Protein AF-A0A959C713-F1 (afdb_monomer_lite)

Radius of gyration: 18.0 Å; chains: 1; bounding box: 37×45×34 Å

Sequence (113 aa):
MKRKNFLKTLALLPFAAYNMKIQDFPKIVESLP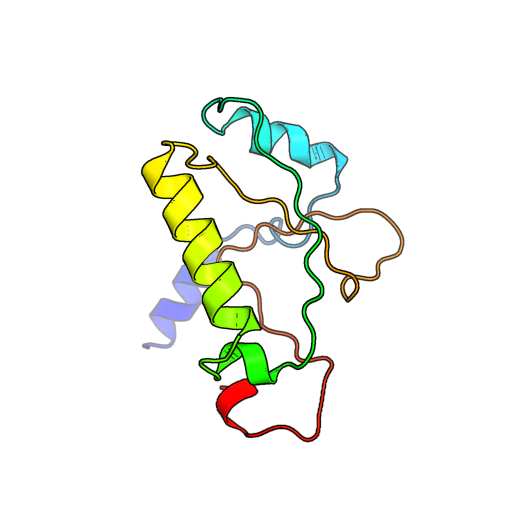GTEKMPALFVGHGSPMNALEDNAFTKSLKALGKQFKEEGKKPAAILVVSAHWLTRGSYVNIQPKPETIHDFGGFPQQLFD

Secondary structure (DSSP, 8-state):
--HHHHHHHHTTS-TT-S-EEGGGHHHHHTTSPP-S-PPP-------GGGGT--SHHHHHHHHHHHHHHHTT---S------TT---SS-EE---SSPPPPP---SS-GGGT-

pLDDT: mean 83.42, std 16.7, range [39.94, 97.44]

Structure (mmCIF, N/CA/C/O backbone):
data_AF-A0A959C713-F1
#
_entry.id   AF-A0A959C713-F1
#
loop_
_atom_site.group_PDB
_atom_site.id
_atom_site.type_symbol
_atom_site.label_atom_id
_atom_site.label_alt_id
_atom_site.label_comp_id
_atom_site.label_asym_id
_atom_site.label_entity_id
_atom_site.label_seq_id
_atom_site.pdbx_PDB_ins_code
_atom_site.Cartn_x
_atom_site.Cartn_y
_atom_site.Cartn_z
_atom_site.occupancy
_atom_site.B_iso_or_equiv
_atom_site.auth_seq_id
_atom_site.auth_comp_id
_atom_site.auth_asym_id
_atom_site.auth_atom_id
_atom_site.pdbx_PDB_model_num
ATOM 1 N N . MET A 1 1 ? 16.678 -22.072 9.343 1.00 47.88 1 MET A N 1
ATOM 2 C CA . MET A 1 1 ? 15.529 -22.628 10.107 1.00 47.88 1 MET A CA 1
ATOM 3 C C . MET A 1 1 ? 15.532 -24.157 10.012 1.00 47.88 1 MET A C 1
ATOM 5 O O . MET A 1 1 ? 15.751 -24.670 8.924 1.00 47.88 1 MET A O 1
ATOM 9 N N . LYS A 1 2 ? 15.323 -24.908 11.108 1.00 53.31 2 LYS A N 1
ATOM 10 C CA . LYS A 1 2 ? 15.305 -26.390 11.073 1.00 53.31 2 LYS A CA 1
ATOM 11 C C . LYS A 1 2 ? 14.017 -26.896 10.393 1.00 53.31 2 LYS A C 1
ATOM 13 O O . LYS A 1 2 ? 12.930 -26.541 10.838 1.00 53.31 2 LYS A O 1
ATOM 18 N N . ARG A 1 3 ? 14.123 -27.764 9.372 1.00 54.97 3 ARG A N 1
ATOM 19 C CA . ARG A 1 3 ? 13.008 -28.338 8.568 1.00 54.97 3 ARG A CA 1
ATOM 20 C C . ARG A 1 3 ? 11.835 -28.881 9.403 1.00 54.97 3 ARG A C 1
ATOM 22 O O . ARG A 1 3 ? 10.680 -28.720 9.029 1.00 54.97 3 ARG A O 1
ATOM 29 N N . LYS A 1 4 ? 12.125 -29.470 10.569 1.00 47.06 4 LYS A N 1
ATOM 30 C CA . LYS A 1 4 ? 11.109 -29.994 11.502 1.00 47.06 4 LYS A CA 1
ATOM 31 C C . LYS A 1 4 ? 10.276 -28.899 12.182 1.00 47.06 4 LYS A C 1
ATOM 33 O O . LYS A 1 4 ? 9.137 -29.159 12.546 1.00 47.06 4 LYS A O 1
ATOM 38 N N . ASN A 1 5 ? 10.816 -27.689 12.322 1.00 46.38 5 ASN A N 1
ATOM 39 C CA . ASN A 1 5 ? 10.088 -26.555 12.890 1.00 46.38 5 ASN A CA 1
ATOM 40 C C . ASN A 1 5 ? 9.193 -25.894 11.831 1.00 46.38 5 ASN A C 1
ATOM 42 O O . ASN A 1 5 ? 8.082 -25.516 12.159 1.00 46.38 5 ASN A O 1
ATOM 46 N N . PHE A 1 6 ? 9.619 -25.855 10.562 1.00 52.22 6 PHE A N 1
ATOM 47 C CA . PHE A 1 6 ? 8.804 -25.359 9.441 1.00 52.22 6 PHE A CA 1
ATOM 48 C C . PHE A 1 6 ? 7.538 -26.205 9.216 1.00 52.22 6 PHE A C 1
ATOM 50 O O . PHE A 1 6 ? 6.442 -25.668 9.099 1.00 52.22 6 PHE A O 1
ATOM 57 N N . LEU A 1 7 ? 7.672 -27.536 9.255 1.00 49.56 7 LEU A N 1
ATOM 58 C CA . LEU A 1 7 ? 6.540 -28.457 9.081 1.00 49.56 7 LEU A CA 1
ATOM 59 C C . LEU A 1 7 ? 5.515 -28.393 10.227 1.00 49.56 7 LEU A C 1
ATOM 61 O O . LEU A 1 7 ? 4.335 -28.628 9.995 1.00 49.56 7 LEU A O 1
ATOM 65 N N . LYS A 1 8 ? 5.937 -28.047 11.452 1.00 39.94 8 LYS A N 1
ATOM 66 C CA . LYS A 1 8 ? 5.022 -27.870 12.594 1.00 39.94 8 LYS A CA 1
ATOM 67 C C . LYS A 1 8 ? 4.250 -26.552 12.531 1.00 39.94 8 LYS A C 1
ATOM 69 O O . LYS A 1 8 ? 3.086 -26.526 12.911 1.00 39.94 8 LYS A O 1
ATOM 74 N N . THR A 1 9 ? 4.858 -25.486 12.010 1.00 47.81 9 THR A N 1
ATOM 75 C CA . THR A 1 9 ? 4.163 -24.208 11.786 1.00 47.81 9 THR A CA 1
ATOM 76 C C . THR A 1 9 ? 3.115 -24.317 10.671 1.00 47.81 9 THR A C 1
ATOM 78 O O . THR A 1 9 ? 2.094 -23.642 10.728 1.00 47.81 9 THR A O 1
ATOM 81 N N . LEU A 1 10 ? 3.322 -25.216 9.701 1.00 47.59 10 LEU A N 1
ATOM 82 C CA . LEU A 1 10 ? 2.373 -25.488 8.615 1.00 47.59 10 LEU A CA 1
ATOM 83 C C . LEU A 1 10 ? 1.103 -26.235 9.073 1.00 47.59 10 LEU A C 1
ATOM 85 O O . LEU A 1 10 ? 0.070 -26.128 8.426 1.00 47.59 10 LEU A O 1
ATOM 89 N N . ALA A 1 11 ? 1.166 -26.979 10.182 1.00 44.59 11 ALA A N 1
ATOM 90 C CA . ALA A 1 11 ? 0.061 -27.815 10.664 1.00 44.59 11 ALA A CA 1
ATOM 91 C C . ALA A 1 11 ? -0.975 -27.064 11.529 1.00 44.59 11 ALA A C 1
ATOM 93 O O . ALA A 1 11 ? -2.026 -27.621 11.831 1.00 44.59 11 ALA A O 1
ATOM 94 N N . LEU A 1 12 ? -0.690 -25.819 11.934 1.00 41.16 12 LEU A N 1
ATOM 95 C CA . LEU A 1 12 ? -1.576 -24.987 12.768 1.00 41.16 12 LEU A CA 1
ATOM 96 C C . LEU A 1 12 ? -2.274 -23.856 11.998 1.00 41.16 12 LEU A C 1
ATOM 98 O O . LEU A 1 12 ? -3.043 -23.102 12.589 1.00 41.16 12 LEU A O 1
ATOM 102 N N . LEU A 1 13 ? -2.037 -23.738 10.692 1.00 43.16 13 LEU A N 1
ATOM 103 C CA . LEU A 1 13 ? -2.771 -22.811 9.839 1.00 43.16 13 LEU A CA 1
ATOM 104 C C . LEU A 1 13 ? -3.868 -23.592 9.112 1.00 43.16 13 LEU A C 1
ATOM 106 O O . LEU A 1 13 ? -3.548 -24.443 8.279 1.00 43.16 13 LEU A O 1
ATOM 110 N N . PRO A 1 14 ? -5.160 -23.347 9.390 1.00 47.12 14 PRO A N 1
ATOM 111 C CA . PRO A 1 14 ? -6.197 -23.894 8.542 1.00 47.12 14 PRO A CA 1
ATOM 112 C C . PRO A 1 14 ? -6.008 -23.283 7.150 1.00 47.12 14 PRO A C 1
ATOM 114 O O . PRO A 1 14 ? -5.980 -22.064 6.989 1.00 47.12 14 PRO A O 1
ATOM 117 N N . PHE A 1 15 ? -5.914 -24.140 6.136 1.00 46.56 15 PHE A N 1
ATOM 118 C CA . PHE A 1 15 ? -5.838 -23.806 4.705 1.00 46.56 15 PHE A CA 1
ATOM 119 C C . PHE A 1 15 ? -6.962 -22.864 4.197 1.00 46.56 15 PHE A C 1
ATOM 121 O O . PHE A 1 15 ? -6.959 -22.466 3.038 1.00 46.56 15 PHE A O 1
ATOM 128 N N . ALA A 1 16 ? -7.917 -22.477 5.049 1.00 44.56 16 ALA A N 1
ATOM 129 C CA . ALA A 1 16 ? -9.047 -21.599 4.754 1.00 44.56 16 ALA A CA 1
ATOM 130 C C . ALA A 1 16 ? -8.708 -20.093 4.693 1.00 44.56 16 ALA A C 1
ATOM 132 O O . ALA A 1 16 ? -9.566 -19.299 4.320 1.00 44.56 16 ALA A O 1
ATOM 133 N N . ALA A 1 17 ? -7.482 -19.674 5.017 1.00 48.78 17 ALA A N 1
ATOM 134 C CA . ALA A 1 17 ? -7.079 -18.261 5.003 1.00 48.78 17 ALA A CA 1
ATOM 135 C C . ALA A 1 17 ? -6.718 -1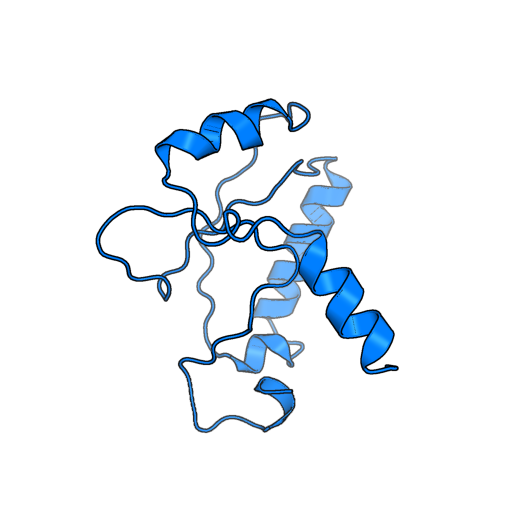7.707 3.604 1.00 48.78 17 ALA A C 1
ATOM 137 O O . ALA A 1 17 ? -6.042 -16.686 3.512 1.00 48.78 17 ALA A O 1
ATOM 138 N N . TYR A 1 18 ? -7.108 -18.381 2.514 1.00 59.50 18 TYR A N 1
ATOM 139 C CA . TYR A 1 18 ? -6.490 -18.139 1.205 1.00 59.50 18 TYR A CA 1
ATOM 140 C C . TYR A 1 18 ? -7.140 -17.074 0.322 1.00 59.50 18 TYR A C 1
ATOM 142 O O . TYR A 1 18 ? -6.465 -16.585 -0.567 1.00 59.50 18 TYR A O 1
ATOM 150 N N . ASN A 1 19 ? -8.401 -16.700 0.528 1.00 57.97 19 ASN A N 1
ATOM 151 C CA . ASN A 1 19 ? -9.075 -15.566 -0.121 1.00 57.97 19 ASN A CA 1
ATOM 152 C C . ASN A 1 19 ? -10.494 -15.532 0.445 1.00 57.97 19 ASN A C 1
ATOM 154 O O . ASN A 1 19 ? -11.278 -16.451 0.193 1.00 57.97 19 ASN A O 1
ATOM 158 N N . MET A 1 20 ? -10.836 -14.508 1.223 1.00 66.56 20 MET A N 1
ATOM 159 C CA . MET A 1 20 ? -12.194 -14.391 1.753 1.00 66.56 20 MET A CA 1
ATOM 160 C C . MET A 1 20 ? -13.077 -13.714 0.709 1.00 66.56 20 MET A C 1
ATOM 162 O O . MET A 1 20 ? -12.677 -12.735 0.067 1.00 66.56 20 MET A O 1
ATOM 166 N N . LYS A 1 21 ? -14.295 -14.236 0.525 1.00 72.12 21 LYS A N 1
ATOM 167 C CA . LYS A 1 21 ? -15.317 -13.502 -0.224 1.00 72.12 21 LYS A CA 1
ATOM 168 C C . LYS A 1 21 ? -15.608 -12.218 0.542 1.00 72.12 21 LYS A C 1
ATOM 170 O O . LYS A 1 21 ? -15.645 -12.221 1.769 1.00 72.12 21 LYS A O 1
ATOM 175 N N . ILE A 1 22 ? -15.885 -11.133 -0.175 1.00 80.19 22 ILE A N 1
ATOM 176 C CA . ILE A 1 22 ? -16.175 -9.833 0.449 1.00 80.19 22 ILE A CA 1
ATOM 177 C C . ILE A 1 22 ? -17.337 -9.872 1.462 1.00 80.19 22 ILE A C 1
ATOM 179 O O . ILE A 1 22 ? -17.407 -9.045 2.361 1.00 80.19 22 ILE A O 1
ATOM 183 N N . GLN A 1 23 ? -18.210 -10.876 1.367 1.00 79.62 23 GLN A N 1
ATOM 184 C CA . GLN A 1 23 ? -19.300 -11.137 2.310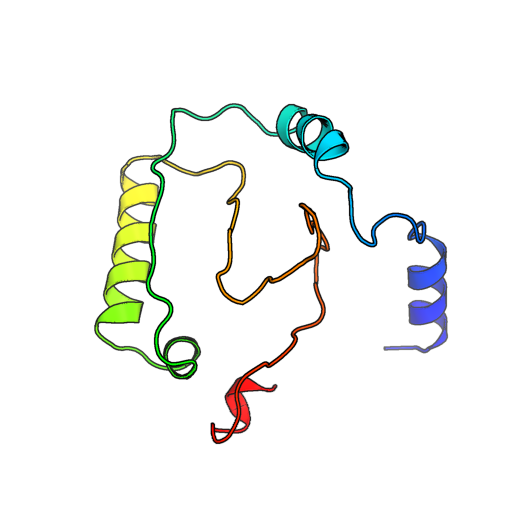 1.00 79.62 23 GLN A CA 1
ATOM 185 C C . GLN A 1 23 ? -18.822 -11.423 3.744 1.00 79.62 23 GLN A C 1
ATOM 187 O O . GLN A 1 23 ? -19.564 -11.161 4.684 1.00 79.62 23 GLN A O 1
ATOM 192 N N . ASP A 1 24 ? -17.600 -11.930 3.930 1.00 76.25 24 ASP A N 1
ATOM 193 C CA . ASP A 1 24 ? -17.035 -12.199 5.257 1.00 76.25 24 ASP A CA 1
ATOM 194 C C . ASP A 1 24 ? -16.235 -11.014 5.826 1.00 76.25 24 ASP A C 1
ATOM 196 O O . ASP A 1 24 ? -15.850 -11.032 6.995 1.00 76.25 24 ASP A O 1
ATOM 200 N N . PHE A 1 25 ? -16.008 -9.968 5.026 1.00 79.69 25 PHE A N 1
ATOM 201 C CA . PHE A 1 25 ? -15.274 -8.770 5.435 1.00 79.69 25 PHE A CA 1
ATOM 202 C C . PHE A 1 25 ? -15.874 -8.052 6.660 1.00 79.69 25 PHE A C 1
ATOM 204 O O . PHE A 1 25 ? -15.090 -7.658 7.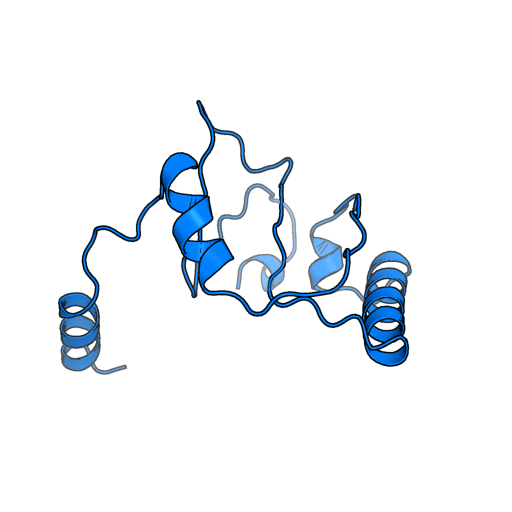527 1.00 79.69 25 PHE A O 1
ATOM 211 N N . PRO A 1 26 ? -17.214 -7.925 6.818 1.00 81.88 26 PRO A N 1
ATOM 212 C CA . PRO A 1 26 ? -17.800 -7.274 7.992 1.00 81.88 26 PRO A CA 1
ATOM 213 C C . PRO A 1 26 ? -17.351 -7.891 9.321 1.00 81.88 26 PRO A C 1
ATOM 215 O O . PRO A 1 26 ? -17.007 -7.153 10.235 1.00 81.88 26 PRO A O 1
ATOM 218 N N . LYS A 1 27 ? -17.220 -9.224 9.399 1.00 80.25 27 LYS A N 1
ATOM 219 C CA . LYS A 1 27 ? -16.781 -9.929 10.619 1.00 80.25 27 LYS A CA 1
ATOM 220 C C . LYS A 1 27 ? -15.378 -9.510 11.068 1.00 80.25 27 LYS A C 1
ATOM 222 O O . LYS A 1 27 ? -15.075 -9.513 12.255 1.00 80.25 27 LYS A O 1
ATOM 227 N N . ILE A 1 28 ? -14.510 -9.174 10.111 1.00 79.88 28 ILE A N 1
ATOM 228 C CA . ILE A 1 28 ? -13.153 -8.694 10.392 1.00 79.88 28 ILE A CA 1
ATOM 229 C C . ILE A 1 28 ? -13.229 -7.263 10.922 1.00 79.88 28 ILE A C 1
ATOM 231 O O . ILE A 1 28 ? -12.623 -6.954 11.946 1.00 79.88 28 ILE A O 1
ATOM 235 N N . VAL A 1 29 ? -13.995 -6.401 10.249 1.00 83.88 29 VAL A N 1
ATOM 236 C CA . VAL A 1 29 ? -14.113 -4.980 10.603 1.00 83.88 29 VAL A CA 1
ATOM 237 C C . VAL A 1 29 ? -14.789 -4.787 11.961 1.00 83.88 29 VAL A C 1
ATOM 239 O O . VAL A 1 29 ? -14.351 -3.938 12.728 1.00 83.88 29 VAL A O 1
ATOM 242 N N . GLU A 1 30 ? -15.784 -5.608 12.300 1.00 86.44 30 GLU A N 1
ATOM 243 C CA . GLU A 1 30 ? -16.474 -5.585 13.600 1.00 86.44 30 GLU A CA 1
ATOM 244 C C . GLU A 1 30 ? -15.542 -5.854 14.792 1.00 86.44 30 GLU A C 1
ATOM 246 O O . GLU A 1 30 ? -15.821 -5.409 15.903 1.00 86.44 30 GLU A O 1
ATOM 251 N N . SER A 1 31 ? -14.423 -6.555 14.576 1.00 85.12 31 SER A N 1
ATOM 252 C CA . SER A 1 31 ? -13.426 -6.822 15.624 1.00 85.12 31 SER A CA 1
ATOM 253 C C . SER A 1 31 ? -12.445 -5.666 15.860 1.00 85.12 31 SER A C 1
ATOM 255 O O . SER A 1 31 ? -11.708 -5.672 16.849 1.00 85.12 31 SER A O 1
ATOM 257 N N . LEU A 1 32 ? -12.406 -4.679 14.959 1.00 88.75 32 LEU A N 1
ATOM 258 C CA . LEU A 1 32 ? -11.500 -3.539 15.059 1.00 88.75 32 LEU A CA 1
ATOM 259 C C . LEU A 1 32 ? -12.069 -2.477 16.011 1.00 88.75 32 LEU A C 1
ATOM 261 O O . LEU A 1 32 ? -13.282 -2.269 16.054 1.00 88.75 32 LEU A O 1
ATOM 265 N N . PRO A 1 33 ? -11.214 -1.753 16.756 1.00 89.06 33 PRO A N 1
ATOM 266 C CA . PRO A 1 33 ? -11.678 -0.614 17.533 1.00 89.06 33 PRO A CA 1
ATOM 267 C C . PRO A 1 33 ? -12.272 0.448 16.602 1.00 89.06 33 PRO A C 1
ATOM 269 O O . PRO A 1 33 ? -11.727 0.732 15.533 1.00 89.06 33 PRO A O 1
ATOM 272 N N . GLY A 1 34 ? -13.376 1.059 17.030 1.00 86.44 34 GLY A N 1
ATOM 273 C CA . GLY A 1 34 ? -13.961 2.190 16.321 1.00 86.44 34 GLY A CA 1
ATOM 274 C C . GLY A 1 34 ? -12.975 3.355 16.237 1.00 86.44 34 GLY A C 1
ATOM 275 O O . GLY A 1 34 ? -12.276 3.666 17.202 1.00 86.44 34 GLY A O 1
ATOM 276 N N . THR A 1 3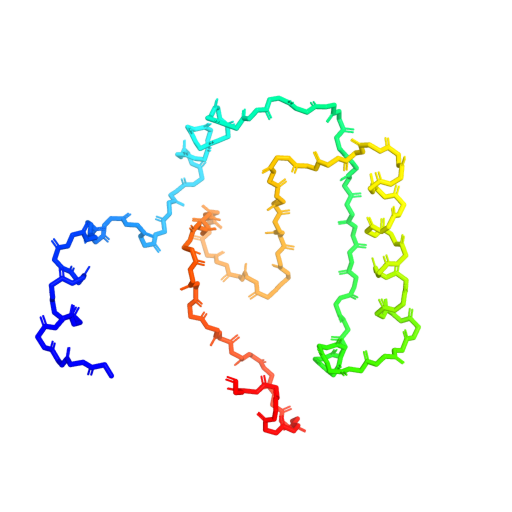5 ? -12.933 4.013 15.084 1.00 87.81 35 THR A N 1
ATOM 277 C CA . THR A 1 35 ? -12.190 5.259 14.884 1.00 87.81 35 THR A CA 1
ATOM 278 C C . THR A 1 35 ? -13.154 6.374 14.508 1.00 87.81 35 THR A C 1
ATOM 280 O O . THR A 1 35 ? -14.270 6.120 14.051 1.00 87.81 35 THR A O 1
ATOM 283 N N . GLU A 1 36 ? -12.713 7.624 14.621 1.00 90.44 36 GLU A N 1
ATOM 284 C CA . GLU A 1 36 ? -13.369 8.709 13.893 1.00 90.44 36 GLU A CA 1
ATOM 285 C C . GLU A 1 36 ? -13.341 8.448 12.374 1.00 90.44 36 GLU A C 1
ATOM 287 O O . GLU A 1 36 ? -12.637 7.556 11.880 1.00 90.44 36 GLU A O 1
ATOM 292 N N . LYS A 1 37 ? -14.120 9.222 11.613 1.00 91.44 37 LYS A N 1
ATOM 293 C CA . LYS A 1 37 ? -14.168 9.093 10.155 1.00 91.44 37 LYS A CA 1
ATOM 294 C C . LYS A 1 37 ? -12.793 9.403 9.554 1.00 91.44 37 LYS A C 1
ATOM 296 O O . LYS A 1 37 ? -12.366 10.554 9.528 1.00 91.44 37 LYS A O 1
ATOM 301 N N . MET A 1 38 ? -12.135 8.373 9.030 1.00 93.19 38 MET A N 1
ATOM 302 C CA . MET A 1 38 ? -10.821 8.495 8.397 1.00 93.19 38 MET A CA 1
ATOM 303 C C . MET A 1 38 ? -10.927 9.037 6.961 1.00 93.19 38 MET A C 1
ATOM 305 O O . MET A 1 38 ? -11.937 8.803 6.287 1.00 93.19 38 MET A O 1
ATOM 309 N N . PRO A 1 39 ? -9.905 9.764 6.471 1.00 93.50 39 PRO A N 1
ATOM 310 C CA . PRO A 1 39 ? -9.876 10.239 5.092 1.00 93.50 39 PRO A CA 1
ATOM 311 C C . PRO A 1 39 ? -9.701 9.079 4.102 1.00 93.50 39 PRO A C 1
ATOM 313 O O . PRO A 1 39 ? -9.028 8.091 4.390 1.00 93.50 39 PRO A O 1
ATOM 316 N N . ALA A 1 40 ? -10.261 9.238 2.902 1.00 95.69 40 ALA A N 1
ATOM 317 C CA . ALA A 1 40 ? -9.944 8.396 1.754 1.00 95.69 40 ALA A CA 1
ATOM 318 C C . ALA A 1 40 ? -8.832 9.061 0.935 1.00 95.69 40 ALA A C 1
ATOM 320 O O . ALA A 1 40 ? -8.890 10.263 0.671 1.00 95.69 40 ALA A O 1
ATOM 321 N N . LEU A 1 41 ? -7.826 8.283 0.537 1.00 95.44 41 LEU A N 1
ATOM 322 C CA . LEU A 1 41 ? -6.674 8.768 -0.218 1.00 95.44 41 LEU A CA 1
ATOM 323 C C . LEU A 1 41 ? -6.642 8.111 -1.596 1.00 95.44 41 LEU A C 1
ATOM 325 O O . LEU A 1 41 ? -6.783 6.895 -1.708 1.00 95.44 41 LEU A O 1
ATOM 329 N N . PHE A 1 42 ? -6.398 8.912 -2.629 1.00 95.75 42 PHE A N 1
ATOM 330 C CA . PHE A 1 42 ? -6.009 8.421 -3.946 1.00 95.75 42 PHE A CA 1
ATOM 331 C C . PHE A 1 42 ? -4.512 8.669 -4.133 1.00 95.75 42 PHE A C 1
ATOM 333 O O . PHE A 1 42 ? -4.057 9.809 -4.038 1.00 95.75 42 PHE A O 1
ATOM 340 N N . VAL A 1 43 ? -3.745 7.605 -4.372 1.00 94.81 43 VAL A N 1
ATOM 341 C CA . VAL A 1 43 ? -2.282 7.666 -4.476 1.00 94.81 43 VAL A CA 1
ATOM 342 C C . VAL A 1 43 ? -1.853 7.080 -5.816 1.00 94.81 43 VAL A C 1
ATOM 344 O O . VAL A 1 43 ? -2.009 5.885 -6.054 1.00 94.81 43 VAL A O 1
ATOM 347 N N . GLY A 1 44 ? -1.282 7.913 -6.688 1.00 94.12 44 GLY A N 1
ATOM 348 C CA . GLY A 1 44 ? -0.589 7.422 -7.878 1.00 94.12 44 GLY A CA 1
ATOM 349 C C . GLY A 1 44 ? 0.725 6.763 -7.462 1.00 94.12 44 GLY A C 1
ATOM 350 O O . GLY A 1 44 ? 1.627 7.460 -7.015 1.00 94.12 44 GLY A O 1
ATOM 351 N N . HIS A 1 45 ? 0.838 5.438 -7.576 1.00 89.69 45 HIS A N 1
ATOM 352 C CA . HIS A 1 45 ? 2.009 4.694 -7.082 1.00 89.69 45 HIS A CA 1
ATOM 353 C C . HIS A 1 45 ? 3.296 4.964 -7.885 1.00 89.69 45 HIS A C 1
ATOM 355 O O . HIS A 1 45 ? 4.395 4.904 -7.333 1.00 89.69 45 HIS A O 1
ATOM 361 N N . GLY A 1 46 ? 3.171 5.322 -9.167 1.00 90.75 46 GLY A N 1
ATOM 362 C CA . GLY A 1 46 ? 4.299 5.716 -10.012 1.00 90.75 46 GLY A CA 1
ATOM 363 C C . GLY A 1 46 ? 5.312 4.589 -10.238 1.00 90.75 46 GLY A C 1
ATOM 364 O O . GLY A 1 46 ? 4.942 3.421 -10.349 1.00 90.75 46 GLY A O 1
ATOM 365 N N . SER A 1 47 ? 6.590 4.964 -10.340 1.00 94.06 47 SER A N 1
ATOM 366 C CA . SER A 1 47 ? 7.702 4.036 -10.575 1.00 94.06 47 SER A CA 1
ATOM 367 C C . SER A 1 47 ? 7.956 3.126 -9.362 1.00 94.06 47 SER A C 1
ATOM 369 O O . SER A 1 47 ? 8.011 3.643 -8.242 1.00 94.06 47 SER A O 1
ATOM 371 N N . PRO A 1 48 ? 8.226 1.818 -9.559 1.00 94.62 48 PRO A N 1
ATOM 372 C CA . PRO A 1 48 ? 8.686 0.910 -8.503 1.00 94.62 48 PRO A CA 1
ATOM 373 C C . PRO A 1 48 ? 9.889 1.429 -7.704 1.00 94.62 48 PRO A C 1
ATOM 375 O O . PRO A 1 48 ? 10.009 1.143 -6.515 1.00 94.62 48 PRO A O 1
ATOM 378 N N . MET A 1 49 ? 10.741 2.263 -8.313 1.00 96.06 49 MET A N 1
ATOM 379 C CA . MET A 1 49 ? 11.887 2.881 -7.632 1.00 96.06 49 MET A CA 1
ATOM 380 C C . MET A 1 49 ? 11.503 3.716 -6.406 1.00 96.06 49 MET A C 1
ATOM 382 O O . MET A 1 49 ? 12.324 3.871 -5.504 1.00 96.06 49 MET A O 1
ATOM 386 N N . ASN A 1 50 ? 10.253 4.180 -6.302 1.00 95.44 50 ASN A N 1
ATOM 387 C CA . ASN A 1 50 ? 9.744 4.850 -5.103 1.00 95.44 50 ASN A CA 1
ATOM 388 C C . ASN A 1 50 ? 9.861 3.990 -3.829 1.00 95.44 50 ASN A C 1
ATOM 390 O O . ASN A 1 50 ? 9.821 4.539 -2.732 1.00 95.44 50 ASN A O 1
ATOM 394 N N . ALA A 1 51 ? 10.009 2.666 -3.938 1.00 92.50 51 ALA A N 1
ATOM 395 C CA . ALA A 1 51 ? 10.272 1.811 -2.781 1.00 92.50 51 ALA A CA 1
ATOM 396 C C . ALA A 1 51 ? 11.702 1.964 -2.223 1.00 92.50 51 ALA A C 1
ATOM 398 O O . ALA A 1 51 ? 11.928 1.677 -1.049 1.00 92.50 51 ALA A O 1
ATOM 399 N N . LEU A 1 52 ? 12.656 2.431 -3.037 1.00 94.00 52 LEU A N 1
ATOM 400 C CA . LEU A 1 52 ? 14.071 2.575 -2.670 1.00 94.00 52 LEU A CA 1
ATOM 401 C C . LEU A 1 52 ? 14.517 4.039 -2.546 1.00 94.00 52 LEU A C 1
ATOM 403 O O . LEU A 1 52 ? 15.448 4.343 -1.802 1.00 94.00 52 LEU A O 1
ATOM 407 N N . GLU A 1 53 ? 13.883 4.950 -3.280 1.00 95.12 53 GLU A N 1
ATOM 408 C CA . GLU A 1 53 ? 14.338 6.334 -3.410 1.00 95.12 53 GLU A CA 1
ATOM 409 C C . GLU A 1 53 ? 13.803 7.284 -2.326 1.00 95.12 53 GLU A C 1
ATOM 411 O O . GLU A 1 53 ? 12.653 7.214 -1.883 1.00 95.12 53 GLU A O 1
ATOM 416 N N . ASP A 1 54 ? 14.619 8.278 -1.963 1.00 96.94 54 ASP A N 1
ATOM 417 C CA . ASP A 1 54 ? 14.177 9.435 -1.179 1.00 96.94 54 ASP A CA 1
ATOM 418 C C . ASP A 1 54 ? 13.950 10.650 -2.090 1.00 96.94 54 ASP A C 1
ATOM 420 O O . ASP A 1 54 ? 14.835 11.479 -2.310 1.00 96.94 54 ASP A O 1
ATOM 424 N N . ASN A 1 55 ? 12.742 10.755 -2.638 1.00 96.00 55 ASN A N 1
ATOM 425 C CA . ASN A 1 55 ? 12.362 11.753 -3.633 1.00 96.00 55 ASN A CA 1
ATOM 426 C C . ASN A 1 55 ? 11.127 12.553 -3.171 1.00 96.00 55 ASN A C 1
ATOM 428 O O . ASN A 1 55 ? 10.655 12.410 -2.041 1.00 96.00 55 ASN A O 1
ATOM 432 N N . ALA A 1 56 ? 10.617 13.452 -4.017 1.00 96.06 56 ALA A N 1
ATOM 433 C CA . ALA A 1 56 ? 9.469 14.289 -3.662 1.00 96.06 56 ALA A CA 1
ATOM 434 C C . ALA A 1 56 ? 8.230 13.455 -3.283 1.00 96.06 56 ALA A C 1
ATOM 436 O O . ALA A 1 56 ? 7.563 13.770 -2.300 1.00 96.06 56 ALA A O 1
ATOM 437 N N . PHE A 1 57 ? 7.971 12.357 -3.998 1.00 95.81 57 PHE A N 1
ATOM 438 C CA . PHE A 1 57 ? 6.843 11.466 -3.733 1.00 95.81 57 PHE A CA 1
ATOM 439 C C . PHE A 1 57 ? 6.959 10.789 -2.360 1.00 95.81 57 PHE A C 1
ATOM 441 O O . PHE A 1 57 ? 6.035 10.876 -1.544 1.00 95.81 57 PHE A O 1
ATOM 448 N N . THR A 1 58 ? 8.107 10.172 -2.054 1.00 95.75 58 THR A N 1
ATOM 449 C CA . THR A 1 58 ? 8.290 9.482 -0.766 1.00 95.75 58 THR A CA 1
ATOM 450 C C . THR A 1 58 ? 8.324 10.454 0.412 1.00 95.75 58 THR A C 1
ATOM 452 O O . THR A 1 58 ? 7.792 10.143 1.481 1.00 95.75 58 THR A O 1
ATOM 455 N N . LYS A 1 59 ? 8.849 11.670 0.220 1.00 97.44 59 LYS A N 1
ATOM 456 C CA . LYS A 1 59 ? 8.794 12.749 1.222 1.00 97.44 59 LYS A CA 1
ATOM 457 C C . LYS A 1 59 ? 7.365 13.208 1.506 1.00 97.44 59 LYS A C 1
ATOM 459 O O . LYS A 1 59 ? 7.012 13.351 2.676 1.00 97.44 59 LYS A O 1
ATOM 464 N N . SER A 1 60 ? 6.529 13.374 0.481 1.00 95.81 60 SER A N 1
ATOM 465 C CA . SER A 1 60 ? 5.116 13.732 0.660 1.00 95.81 60 SER A CA 1
ATOM 466 C C . SER A 1 60 ? 4.339 12.664 1.435 1.00 95.81 60 SER A C 1
ATOM 468 O O . SER A 1 60 ? 3.600 13.005 2.358 1.00 95.81 60 SER A O 1
ATOM 470 N N . LEU A 1 61 ? 4.546 11.376 1.139 1.00 94.94 61 LEU A N 1
ATOM 471 C CA . LEU A 1 61 ? 3.902 10.288 1.889 1.00 94.94 61 LEU A CA 1
ATOM 472 C C . LEU A 1 61 ? 4.367 10.225 3.352 1.00 94.94 61 LEU A C 1
ATOM 474 O O . LEU A 1 61 ? 3.541 10.069 4.255 1.00 94.94 61 LEU A O 1
ATOM 478 N N . LYS A 1 62 ? 5.671 10.398 3.610 1.00 95.94 62 LYS A N 1
ATOM 479 C CA . LYS A 1 62 ? 6.216 10.481 4.978 1.00 95.94 62 LYS A CA 1
ATOM 480 C C . LYS A 1 62 ? 5.606 11.656 5.751 1.00 95.94 62 LYS A C 1
ATOM 482 O O . LYS A 1 62 ? 5.238 11.495 6.915 1.00 95.94 62 LYS A O 1
ATOM 487 N N . ALA A 1 63 ? 5.475 12.819 5.109 1.00 96.94 63 ALA A N 1
ATOM 488 C CA . ALA A 1 63 ? 4.867 14.002 5.712 1.00 96.94 63 ALA A CA 1
ATOM 489 C C . ALA A 1 63 ? 3.386 13.773 6.056 1.00 96.94 63 ALA A C 1
ATOM 491 O O . ALA A 1 63 ? 2.976 14.088 7.170 1.00 96.94 63 ALA A O 1
ATOM 492 N N . LEU A 1 64 ? 2.616 13.144 5.161 1.00 94.44 64 LEU A N 1
ATOM 493 C CA . LEU A 1 64 ? 1.214 12.796 5.413 1.00 94.44 64 LEU A CA 1
ATOM 494 C C . LEU A 1 64 ? 1.060 11.845 6.612 1.00 94.44 64 LEU A C 1
ATOM 496 O O . LEU A 1 64 ? 0.226 12.069 7.487 1.00 94.44 64 LEU A O 1
ATOM 500 N N . GLY A 1 65 ? 1.900 10.808 6.696 1.00 93.75 65 GLY A N 1
ATOM 501 C CA . GLY A 1 65 ? 1.896 9.893 7.842 1.00 93.75 65 GLY A CA 1
ATOM 502 C C . GLY A 1 65 ? 2.239 10.593 9.163 1.00 93.75 65 GLY A C 1
ATOM 503 O O . GLY A 1 65 ? 1.635 10.302 10.198 1.00 93.75 65 GLY A O 1
ATOM 504 N N . LYS A 1 66 ? 3.175 11.551 9.129 1.00 96.31 66 LYS A N 1
ATOM 505 C CA . LYS A 1 66 ? 3.510 12.393 10.284 1.00 96.31 66 LYS A CA 1
ATOM 506 C C . LYS A 1 66 ? 2.325 13.275 10.693 1.00 96.31 66 LYS A C 1
ATOM 508 O O . LYS A 1 66 ? 1.991 13.289 11.874 1.00 96.31 66 LYS A O 1
ATOM 513 N N . GLN A 1 67 ? 1.659 13.916 9.735 1.00 95.19 67 GLN A N 1
ATOM 514 C CA . GLN A 1 67 ? 0.474 14.737 9.984 1.00 95.19 67 GLN A CA 1
ATOM 515 C C . GLN A 1 67 ? -0.637 13.933 10.678 1.00 95.19 67 GLN A C 1
ATOM 517 O O . GLN A 1 67 ? -1.149 14.362 11.707 1.00 95.19 67 GLN A O 1
ATOM 522 N N . PHE A 1 68 ? -0.966 12.730 10.194 1.00 93.75 68 PHE A N 1
ATOM 523 C CA . PHE A 1 68 ? -1.979 11.882 10.844 1.00 93.75 68 PHE A CA 1
ATOM 524 C C . PHE A 1 68 ? -1.614 11.512 12.281 1.00 93.75 68 PHE A C 1
ATOM 526 O O . PHE A 1 68 ? -2.484 11.458 13.148 1.00 93.75 68 PHE A O 1
ATOM 533 N N . LYS A 1 69 ? -0.327 11.285 12.554 1.00 91.88 69 LYS A N 1
ATOM 534 C CA . LYS A 1 69 ? 0.149 11.026 13.914 1.00 91.88 69 LYS A CA 1
ATOM 535 C C . LYS A 1 69 ? -0.010 12.254 14.814 1.00 91.88 69 LYS A C 1
ATOM 537 O O . LYS A 1 69 ? -0.430 12.097 15.956 1.00 91.88 69 LYS A O 1
ATOM 542 N N . GLU A 1 70 ? 0.334 13.440 14.319 1.00 95.00 70 GLU A N 1
ATOM 543 C CA . GLU A 1 70 ? 0.234 14.704 15.063 1.00 95.00 70 GLU A CA 1
ATOM 544 C C . GLU A 1 70 ? -1.222 15.096 15.341 1.00 95.00 70 GLU A C 1
ATOM 546 O O . GLU A 1 70 ? -1.533 15.550 16.438 1.00 95.00 70 GLU A O 1
ATOM 551 N N . GLU A 1 71 ? -2.126 14.831 14.398 1.00 93.44 71 GLU A N 1
ATOM 552 C CA . GLU A 1 71 ? -3.571 15.043 14.553 1.00 93.44 71 GLU A CA 1
ATOM 553 C C . GLU A 1 71 ? -4.264 13.967 15.412 1.00 93.44 71 GLU A C 1
ATOM 555 O O . GLU A 1 71 ? -5.469 14.043 15.628 1.00 93.44 71 GLU A O 1
ATOM 560 N N . GLY A 1 72 ? -3.546 12.938 15.881 1.00 90.56 72 GLY A N 1
ATOM 561 C CA . GLY A 1 72 ? -4.134 11.829 16.645 1.00 90.56 72 GLY A CA 1
ATOM 562 C C . GLY A 1 72 ? -4.974 10.847 15.812 1.00 90.56 72 GLY A C 1
ATOM 563 O O . GLY A 1 72 ? -5.565 9.920 16.366 1.00 90.56 72 GLY A O 1
ATOM 564 N N . LYS A 1 73 ? -4.977 10.981 14.481 1.00 89.38 73 LYS A N 1
ATOM 565 C CA . LYS A 1 73 ? -5.751 10.171 13.526 1.00 89.38 73 LYS A CA 1
ATOM 566 C C . LYS A 1 73 ? -5.050 8.861 13.182 1.00 89.38 73 LYS A C 1
ATOM 568 O O . LYS A 1 73 ? -4.625 8.631 12.049 1.00 89.38 73 LYS A O 1
ATOM 573 N N . LYS A 1 74 ? -4.905 7.975 14.166 1.00 88.69 74 LYS A N 1
ATOM 574 C CA . LYS A 1 74 ? -4.339 6.641 13.932 1.00 88.69 74 LYS A CA 1
ATOM 575 C C . LYS A 1 74 ? -5.442 5.668 13.482 1.00 88.69 74 LYS A C 1
ATOM 577 O O . LYS A 1 74 ? -6.314 5.353 14.291 1.00 88.69 74 LYS A O 1
ATOM 582 N N . PRO A 1 75 ? -5.413 5.148 12.240 1.00 91.62 75 PRO A N 1
ATOM 583 C CA . PRO A 1 75 ? -6.401 4.170 11.804 1.00 91.62 75 PRO A CA 1
ATOM 584 C C . PRO A 1 75 ? -6.210 2.829 12.529 1.00 91.62 75 PRO A C 1
ATOM 586 O O . PRO A 1 75 ? -5.082 2.423 12.818 1.00 91.62 75 PRO A O 1
ATOM 589 N N . ALA A 1 76 ? -7.313 2.120 12.782 1.00 91.06 76 ALA A N 1
ATOM 590 C CA . ALA A 1 76 ? -7.286 0.750 13.300 1.00 91.06 76 ALA A CA 1
ATOM 591 C C . ALA A 1 76 ? -6.784 -0.255 12.247 1.00 91.06 76 ALA A C 1
ATOM 593 O O . ALA A 1 76 ? -6.118 -1.232 12.582 1.00 91.06 76 ALA A O 1
ATOM 594 N N . ALA A 1 77 ? -7.083 0.012 10.972 1.00 91.19 77 ALA A N 1
ATOM 595 C CA . ALA A 1 77 ? -6.617 -0.732 9.808 1.00 91.19 77 ALA A CA 1
ATOM 596 C C . ALA A 1 77 ? -6.608 0.175 8.566 1.00 91.19 77 ALA A C 1
ATOM 598 O O . ALA A 1 77 ? -7.291 1.198 8.532 1.00 91.19 77 ALA A O 1
ATOM 599 N N . ILE A 1 78 ? -5.858 -0.218 7.534 1.00 92.75 78 ILE A N 1
ATOM 600 C CA . ILE A 1 78 ? -5.853 0.445 6.224 1.00 92.75 78 ILE A CA 1
ATOM 601 C C . ILE A 1 78 ? -6.406 -0.542 5.196 1.00 92.75 78 ILE A C 1
ATOM 603 O O . ILE A 1 78 ? -5.874 -1.640 5.049 1.00 92.75 78 ILE A O 1
ATOM 607 N N . LEU A 1 79 ? -7.455 -0.143 4.475 1.00 92.88 79 LEU A N 1
ATOM 608 C CA . LEU A 1 79 ? -7.946 -0.869 3.306 1.00 92.88 79 LEU A CA 1
ATOM 609 C C . LEU A 1 79 ? -7.269 -0.308 2.054 1.00 92.88 79 LEU A C 1
ATOM 611 O O . LEU A 1 79 ? -7.426 0.871 1.742 1.00 92.88 79 LEU A O 1
ATOM 615 N N . VAL A 1 80 ? -6.534 -1.155 1.335 1.00 95.00 80 VAL A N 1
ATOM 616 C CA . VAL A 1 80 ? -5.861 -0.783 0.085 1.00 95.00 80 VAL A CA 1
ATOM 617 C C . VAL A 1 80 ? -6.622 -1.378 -1.094 1.00 95.00 80 VAL A C 1
ATOM 619 O O . VAL A 1 80 ? -6.814 -2.590 -1.165 1.00 95.00 80 VAL A O 1
ATOM 622 N N . VAL A 1 81 ? -7.024 -0.526 -2.036 1.00 94.12 81 VAL A N 1
ATOM 623 C CA . VAL A 1 81 ? -7.564 -0.935 -3.339 1.00 94.12 81 VAL A CA 1
ATOM 624 C C . VAL A 1 81 ? -6.496 -0.635 -4.383 1.00 94.12 81 VAL A C 1
ATOM 626 O O . VAL A 1 81 ? -6.116 0.519 -4.562 1.00 94.12 81 VAL A O 1
ATOM 629 N N . SER A 1 82 ? -5.976 -1.676 -5.031 1.00 92.81 82 SER A N 1
ATOM 630 C CA . SER A 1 82 ? -4.857 -1.559 -5.970 1.00 92.81 82 SER A CA 1
ATOM 631 C C . SER A 1 82 ? -5.328 -1.686 -7.415 1.00 92.81 82 SER A C 1
ATOM 633 O O . SER A 1 82 ? -6.089 -2.596 -7.736 1.00 92.81 82 SER A O 1
ATOM 635 N N . ALA A 1 83 ? -4.813 -0.824 -8.298 1.00 92.75 83 ALA A N 1
ATOM 636 C CA . ALA A 1 83 ? -5.041 -0.914 -9.744 1.00 92.75 83 ALA A CA 1
ATOM 637 C C . ALA A 1 83 ? -4.492 -2.219 -10.350 1.00 92.75 83 ALA A C 1
ATOM 639 O O . ALA A 1 83 ? -5.013 -2.709 -11.348 1.00 92.75 83 ALA A O 1
ATOM 640 N N . HIS A 1 84 ? -3.472 -2.799 -9.716 1.00 91.50 84 HIS A N 1
ATOM 641 C CA . HIS A 1 84 ? -2.818 -4.029 -10.154 1.00 91.50 84 HIS A CA 1
ATOM 642 C C . HIS A 1 84 ? -3.522 -5.300 -9.646 1.00 91.50 84 HIS A C 1
ATOM 644 O O . HIS A 1 84 ? -3.194 -6.407 -10.067 1.00 91.50 84 HIS A O 1
ATOM 650 N N . TRP A 1 85 ? -4.529 -5.173 -8.771 1.00 90.06 85 TRP A N 1
ATOM 651 C CA . TRP A 1 85 ? -5.290 -6.323 -8.281 1.00 90.06 85 TRP A CA 1
ATOM 652 C C . TRP A 1 85 ? -6.573 -6.541 -9.091 1.00 90.06 85 TRP A C 1
ATOM 654 O O . TRP A 1 85 ? -7.684 -6.232 -8.657 1.00 90.06 85 TRP A O 1
ATOM 664 N N . LEU A 1 86 ? -6.413 -7.109 -10.286 1.00 90.12 86 LEU A N 1
ATOM 665 C CA . LEU A 1 86 ? -7.526 -7.428 -11.176 1.00 90.12 86 LEU A CA 1
ATOM 666 C C . LEU A 1 86 ? -8.054 -8.845 -10.918 1.00 90.12 86 LEU A C 1
ATOM 668 O O . LEU A 1 86 ? -7.331 -9.830 -11.054 1.00 90.12 86 LEU A O 1
ATOM 672 N N . THR A 1 87 ? -9.336 -8.963 -10.574 1.00 88.00 87 THR A N 1
ATOM 673 C CA . THR A 1 87 ? -9.992 -10.258 -10.334 1.00 88.00 87 THR A CA 1
ATOM 674 C C . THR A 1 87 ? -11.389 -10.304 -10.948 1.00 88.00 87 THR A C 1
ATOM 676 O O . THR A 1 87 ? -12.019 -9.275 -11.190 1.00 88.00 87 THR A O 1
ATOM 679 N N . ARG A 1 88 ? -11.906 -11.516 -11.195 1.00 91.94 88 ARG A N 1
ATOM 680 C CA . ARG A 1 88 ? -13.316 -11.724 -11.551 1.00 91.94 88 ARG A CA 1
ATOM 681 C C . ARG A 1 88 ? -14.148 -11.841 -10.273 1.00 91.94 88 ARG A C 1
ATOM 683 O O . ARG A 1 88 ? -14.342 -12.939 -9.761 1.00 91.94 88 ARG A O 1
ATOM 690 N N . GLY A 1 89 ? -14.629 -10.708 -9.774 1.00 89.44 89 GLY A N 1
ATOM 691 C CA . GLY A 1 89 ? -15.357 -10.598 -8.507 1.00 89.44 89 GLY A CA 1
ATOM 692 C C . GLY A 1 89 ? -14.661 -9.636 -7.547 1.00 89.44 89 GLY A C 1
ATOM 693 O O . GLY A 1 89 ? -13.801 -8.863 -7.956 1.00 89.44 89 GLY A O 1
ATOM 694 N N . SER A 1 90 ? -15.039 -9.674 -6.270 1.00 88.44 90 SER A N 1
ATOM 695 C CA . SER A 1 90 ? -14.405 -8.868 -5.222 1.00 88.44 90 SER A CA 1
ATOM 696 C C . SER A 1 90 ? -13.923 -9.767 -4.096 1.00 88.44 90 SER A C 1
ATOM 698 O O . SER A 1 90 ? -14.689 -10.567 -3.548 1.00 88.44 90 SER A O 1
ATOM 700 N N . TYR A 1 91 ? -12.650 -9.613 -3.755 1.00 87.50 91 TYR A N 1
ATOM 701 C CA . TYR A 1 91 ? -11.944 -10.441 -2.789 1.00 87.50 91 TYR A CA 1
ATOM 702 C C . TYR A 1 91 ? -11.211 -9.560 -1.789 1.00 87.50 91 TYR A C 1
ATOM 704 O O . TYR A 1 91 ? -10.858 -8.421 -2.092 1.00 87.50 91 TYR A O 1
ATOM 712 N N . VAL A 1 92 ? -10.986 -10.103 -0.596 1.00 88.06 92 VAL A N 1
ATOM 713 C CA . VAL A 1 92 ? -10.193 -9.452 0.446 1.00 88.06 92 VAL A CA 1
ATOM 714 C C . VAL A 1 92 ? -9.068 -10.392 0.864 1.00 88.06 92 VAL A C 1
ATOM 716 O O . VAL A 1 92 ? -9.294 -11.581 1.106 1.00 88.06 92 VAL A O 1
ATOM 719 N N . ASN A 1 93 ? -7.857 -9.841 0.953 1.00 85.56 93 ASN A N 1
ATOM 720 C CA . ASN A 1 93 ? -6.655 -10.535 1.381 1.00 85.56 93 ASN A CA 1
ATOM 721 C C . ASN A 1 93 ? -6.195 -9.923 2.707 1.00 85.56 93 ASN A C 1
ATOM 723 O O . ASN A 1 93 ? -6.016 -8.711 2.811 1.00 85.56 93 ASN A O 1
ATOM 727 N N . ILE A 1 94 ? -6.039 -10.777 3.714 1.00 86.19 94 ILE A N 1
ATOM 728 C CA . ILE A 1 94 ? -5.603 -10.424 5.070 1.00 86.19 94 ILE A CA 1
ATOM 729 C C . ILE A 1 94 ? -4.388 -11.250 5.506 1.00 86.19 94 ILE A C 1
ATOM 731 O O . ILE A 1 94 ? -4.108 -11.370 6.700 1.00 86.19 94 ILE A O 1
ATOM 735 N N . GLN A 1 95 ? -3.686 -11.873 4.555 1.00 83.88 95 GLN A N 1
ATOM 736 C CA . GLN A 1 95 ? -2.522 -12.693 4.852 1.00 83.88 95 GLN A CA 1
ATOM 737 C C . GLN A 1 95 ? -1.472 -11.838 5.588 1.00 83.88 95 GLN A C 1
ATOM 739 O O . GLN A 1 95 ? -1.063 -10.808 5.059 1.00 83.88 95 GLN A O 1
ATOM 744 N N . PRO A 1 96 ? -0.990 -12.245 6.780 1.00 83.94 96 PRO A N 1
ATOM 745 C CA . PRO A 1 96 ? -0.055 -11.428 7.563 1.00 83.94 96 PRO A CA 1
ATOM 746 C C . PRO A 1 96 ? 1.286 -11.169 6.865 1.00 83.94 96 PRO A C 1
ATOM 748 O O . PRO A 1 96 ? 1.978 -10.202 7.168 1.00 83.94 96 PRO A O 1
ATOM 751 N N . LYS A 1 97 ? 1.674 -12.081 5.969 1.00 85.56 97 LYS A N 1
ATOM 752 C CA . LYS A 1 97 ? 2.867 -12.008 5.122 1.00 85.56 97 LYS A CA 1
ATOM 753 C C . LYS A 1 97 ? 2.490 -12.545 3.742 1.00 85.56 97 LYS A C 1
ATOM 755 O O . LYS A 1 97 ? 2.674 -13.745 3.514 1.00 85.56 97 LYS A O 1
ATOM 760 N N . PRO A 1 98 ? 1.835 -11.734 2.895 1.00 85.81 98 PRO A N 1
ATOM 761 C CA . PRO A 1 98 ? 1.508 -12.157 1.543 1.00 85.81 98 PRO A CA 1
ATOM 762 C C . PRO A 1 98 ? 2.805 -12.396 0.770 1.00 85.81 98 PRO A C 1
ATOM 764 O O . PRO A 1 98 ? 3.821 -11.756 1.037 1.00 85.81 98 PRO A O 1
ATOM 767 N N . GLU A 1 99 ? 2.778 -13.344 -0.160 1.00 86.56 99 GLU A N 1
ATOM 768 C CA . GLU A 1 99 ? 3.865 -13.487 -1.123 1.00 86.56 99 GLU A CA 1
ATOM 769 C C . GLU A 1 99 ? 3.922 -12.231 -2.001 1.00 86.56 99 GLU A C 1
ATOM 771 O O . GLU A 1 99 ? 2.886 -11.749 -2.468 1.00 86.56 99 GLU A O 1
ATOM 776 N N . THR A 1 100 ? 5.121 -11.684 -2.199 1.00 86.44 100 THR A N 1
ATOM 777 C CA . THR A 1 100 ? 5.314 -10.526 -3.071 1.00 86.44 100 THR A CA 1
ATOM 778 C C . THR A 1 100 ? 5.315 -10.988 -4.520 1.00 86.44 100 THR A C 1
ATOM 780 O O . THR A 1 100 ? 6.179 -11.758 -4.937 1.00 86.44 100 THR A O 1
ATOM 783 N N . ILE A 1 101 ? 4.355 -10.493 -5.296 1.00 88.12 101 ILE A N 1
ATOM 784 C CA . ILE A 1 101 ? 4.278 -10.720 -6.73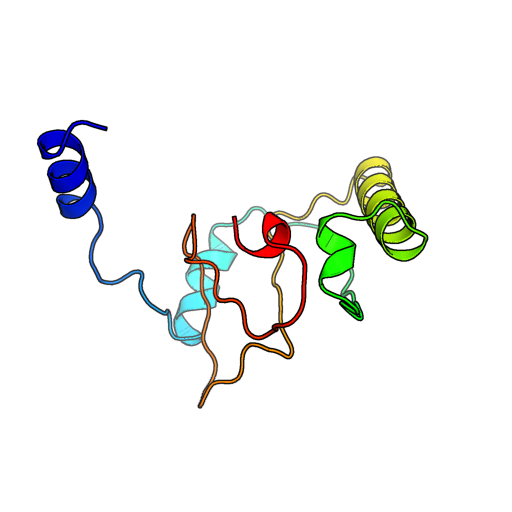8 1.00 88.12 101 ILE A CA 1
ATOM 785 C C . ILE A 1 101 ? 4.754 -9.443 -7.426 1.00 88.12 101 ILE A C 1
ATOM 787 O O . ILE A 1 101 ? 4.179 -8.378 -7.214 1.00 88.12 101 ILE A O 1
ATOM 791 N N . HIS A 1 102 ? 5.798 -9.558 -8.245 1.00 90.75 102 HIS A N 1
ATOM 792 C CA . HIS A 1 102 ? 6.317 -8.457 -9.052 1.00 90.75 102 HIS A CA 1
ATOM 793 C C . HIS A 1 102 ? 5.719 -8.540 -10.454 1.00 90.75 102 HIS A C 1
ATOM 795 O O . HIS A 1 102 ? 5.953 -9.506 -11.179 1.00 90.75 102 HIS A O 1
ATOM 801 N N . ASP A 1 103 ? 4.952 -7.529 -10.839 1.00 89.12 103 ASP A N 1
ATOM 802 C CA . ASP A 1 103 ? 4.331 -7.403 -12.160 1.00 89.12 103 ASP A CA 1
ATOM 803 C C . ASP A 1 103 ? 5.016 -6.341 -13.040 1.00 89.12 103 ASP A C 1
ATOM 805 O O . ASP A 1 103 ? 4.464 -5.872 -14.036 1.00 89.12 103 ASP A O 1
ATOM 809 N N . PHE A 1 104 ? 6.255 -5.993 -12.689 1.00 92.00 104 PHE A N 1
ATOM 810 C CA . PHE A 1 104 ? 7.142 -5.092 -13.417 1.00 92.00 104 PHE A CA 1
ATOM 811 C C . PHE A 1 104 ? 8.502 -5.755 -13.686 1.00 92.00 104 PHE A C 1
ATOM 813 O O . PHE A 1 104 ? 8.868 -6.749 -13.060 1.00 92.00 104 PHE A O 1
ATOM 820 N N . GLY A 1 105 ? 9.280 -5.186 -14.611 1.00 94.19 105 GLY A N 1
ATOM 821 C CA . GLY A 1 105 ? 10.609 -5.681 -14.978 1.00 94.19 105 GLY A CA 1
ATOM 822 C C . GLY A 1 105 ? 11.540 -4.571 -15.469 1.00 94.19 105 GLY A C 1
ATOM 823 O O . GLY A 1 105 ? 11.100 -3.448 -15.701 1.00 94.19 105 GLY A O 1
ATOM 824 N N . GLY A 1 106 ? 12.832 -4.884 -15.613 1.00 95.75 106 GLY A N 1
ATOM 825 C CA . GLY A 1 106 ? 13.858 -3.922 -16.048 1.00 95.75 106 GLY A CA 1
ATOM 826 C C . GLY A 1 106 ? 14.403 -3.010 -14.940 1.00 95.75 106 GLY A C 1
ATOM 827 O O . GLY A 1 106 ? 15.049 -2.010 -15.234 1.00 95.75 106 GLY A O 1
ATOM 828 N N . PHE A 1 107 ? 14.148 -3.354 -13.677 1.00 95.88 107 PHE A N 1
ATOM 829 C CA . PHE A 1 107 ? 14.565 -2.594 -12.500 1.00 95.88 107 PHE A CA 1
ATOM 830 C C . PHE A 1 107 ? 15.713 -3.288 -11.739 1.00 95.88 107 PHE A C 1
ATOM 832 O O . PHE A 1 107 ? 15.975 -4.468 -11.983 1.00 95.88 107 PHE A O 1
ATOM 839 N N . PRO A 1 108 ? 16.414 -2.587 -10.825 1.00 96.88 108 PRO A N 1
ATOM 840 C CA . PRO A 1 108 ? 17.478 -3.179 -10.012 1.00 96.88 108 PRO A CA 1
ATOM 841 C C . PRO A 1 108 ? 17.014 -4.377 -9.170 1.00 96.88 108 PRO A C 1
ATOM 843 O O . PRO A 1 108 ? 15.886 -4.394 -8.683 1.00 96.88 108 PRO A O 1
ATOM 846 N N . GLN A 1 109 ? 17.921 -5.332 -8.925 1.00 96.19 109 GLN A N 1
ATOM 847 C CA . GLN A 1 109 ? 17.660 -6.558 -8.147 1.00 96.19 109 GLN A CA 1
ATOM 848 C C . GLN A 1 109 ? 17.082 -6.279 -6.750 1.00 96.19 109 GLN A C 1
ATOM 850 O O . GLN A 1 109 ? 16.244 -7.028 -6.271 1.00 96.19 109 GLN A O 1
ATOM 855 N N . GLN A 1 110 ? 17.455 -5.152 -6.140 1.00 95.81 110 GLN A N 1
ATOM 856 C CA . GLN A 1 110 ? 16.990 -4.731 -4.813 1.00 95.81 110 GLN A CA 1
ATOM 857 C C . GLN A 1 110 ? 15.466 -4.556 -4.716 1.00 95.81 110 GLN A C 1
ATOM 859 O O . GLN A 1 110 ? 14.939 -4.507 -3.612 1.00 95.81 110 GLN A O 1
ATOM 864 N N . LEU A 1 111 ? 14.760 -4.415 -5.845 1.00 93.81 111 LEU A N 1
ATOM 865 C CA . LEU A 1 111 ? 13.295 -4.370 -5.874 1.00 93.81 111 LEU A CA 1
ATOM 866 C C . LEU A 1 111 ? 12.639 -5.755 -5.861 1.00 93.81 111 LEU A C 1
ATOM 868 O O . LEU A 1 111 ? 11.418 -5.812 -5.788 1.00 93.81 111 LEU A O 1
ATOM 872 N N . PHE A 1 112 ? 13.420 -6.832 -5.950 1.00 92.75 112 PHE A N 1
ATOM 873 C CA . PHE A 1 112 ? 12.947 -8.217 -6.004 1.00 92.75 112 PHE A CA 1
ATOM 874 C C . PHE A 1 112 ? 13.388 -9.064 -4.794 1.00 92.75 112 PHE A C 1
ATOM 876 O O . PHE A 1 112 ? 12.948 -10.211 -4.688 1.00 92.75 112 PHE A O 1
ATOM 883 N N . ASP A 1 113 ? 14.245 -8.519 -3.920 1.00 86.94 113 ASP A N 1
ATOM 884 C CA . ASP A 1 113 ? 14.806 -9.169 -2.720 1.00 86.94 113 ASP A CA 1
ATOM 885 C C . ASP A 1 113 ? 13.969 -8.887 -1.456 1.00 86.94 113 ASP A C 1
ATOM 887 O O . ASP A 1 113 ? 13.821 -9.815 -0.622 1.00 86.94 113 ASP A O 1
#

Foldseek 3Di:
DDPVVVVVVVVPDDPVQPWDAVVCVVVVVVPFDDFPDDDDDDDDPPDLCLVPDDDPRVVVVVVVVVVCVVVVNDDSDDDDDDPPDDDDHDIDHDPVDDDDDDPDDPDDCVSVD